Protein AF-A0A1I4V2Y2-F1 (afdb_monomer_lite)

Structure (mmCIF, N/CA/C/O backbone):
data_AF-A0A1I4V2Y2-F1
#
_entry.id   AF-A0A1I4V2Y2-F1
#
loop_
_atom_site.group_PDB
_atom_site.id
_atom_site.type_symbol
_atom_site.label_atom_id
_atom_site.label_alt_id
_atom_site.label_comp_id
_atom_site.label_asym_id
_atom_site.label_entity_id
_atom_site.label_seq_id
_atom_site.pdbx_PDB_ins_code
_atom_site.Cartn_x
_atom_site.Cartn_y
_atom_site.Cartn_z
_atom_site.occupancy
_atom_site.B_iso_or_equiv
_atom_site.auth_seq_id
_atom_site.auth_comp_id
_atom_site.auth_asym_id
_atom_site.auth_atom_id
_atom_site.pdbx_PDB_model_num
ATOM 1 N N . MET A 1 1 ? -58.987 -19.213 65.000 1.00 51.50 1 MET A N 1
ATOM 2 C CA . MET A 1 1 ? -58.045 -18.070 64.946 1.00 51.50 1 MET A CA 1
ATOM 3 C C . MET A 1 1 ? -57.064 -18.316 63.802 1.00 51.50 1 MET A C 1
ATOM 5 O O . MET A 1 1 ? -56.408 -19.347 63.818 1.00 51.50 1 MET A O 1
ATOM 9 N N . LYS A 1 2 ? -57.026 -17.466 62.764 1.00 48.84 2 LYS A N 1
ATOM 10 C CA . LYS A 1 2 ? -56.222 -17.680 61.541 1.00 48.84 2 LYS A CA 1
ATOM 11 C C . LYS A 1 2 ? -55.234 -16.520 61.385 1.00 48.84 2 LYS A C 1
ATOM 13 O O . LYS A 1 2 ? -55.652 -15.392 61.146 1.00 48.84 2 LYS A O 1
ATOM 18 N N . ALA A 1 3 ? -53.942 -16.784 61.576 1.00 61.34 3 ALA A N 1
ATOM 19 C CA . ALA A 1 3 ? -52.885 -15.782 61.459 1.00 61.34 3 ALA A CA 1
ATOM 20 C C . ALA A 1 3 ? -52.499 -15.584 59.984 1.00 61.34 3 ALA A C 1
ATOM 22 O O . ALA A 1 3 ? -52.027 -16.509 59.326 1.00 61.34 3 ALA A O 1
ATOM 23 N N . ASN A 1 4 ? -52.708 -14.375 59.464 1.00 65.69 4 ASN A N 1
ATOM 24 C CA . ASN A 1 4 ? -52.347 -13.979 58.106 1.00 65.69 4 ASN A CA 1
ATOM 25 C C . ASN A 1 4 ? -50.930 -13.376 58.110 1.00 65.69 4 ASN A C 1
ATOM 27 O O . ASN A 1 4 ? -50.755 -12.208 58.452 1.00 65.69 4 ASN A O 1
ATOM 31 N N . ARG A 1 5 ? -49.903 -14.165 57.769 1.00 66.88 5 ARG A N 1
ATOM 32 C CA . ARG A 1 5 ? -48.524 -13.665 57.634 1.00 66.88 5 ARG A CA 1
ATOM 33 C C . ARG A 1 5 ? -48.344 -13.040 56.248 1.00 66.88 5 ARG A C 1
ATOM 35 O O . ARG A 1 5 ? -48.103 -13.742 55.271 1.00 66.88 5 ARG A O 1
ATOM 42 N N . ARG A 1 6 ? -48.456 -11.713 56.157 1.00 63.78 6 ARG A N 1
ATOM 43 C CA . ARG A 1 6 ? -48.038 -10.948 54.970 1.00 63.78 6 ARG A CA 1
ATOM 44 C C . ARG A 1 6 ? -46.508 -10.960 54.907 1.00 63.78 6 ARG A C 1
ATOM 46 O O . ARG A 1 6 ? -45.852 -10.341 55.738 1.00 63.78 6 ARG A O 1
ATOM 53 N N . PHE A 1 7 ? -45.950 -11.688 53.942 1.00 65.12 7 PHE A N 1
ATOM 54 C CA . PHE A 1 7 ? -44.517 -11.689 53.651 1.00 65.12 7 PHE A CA 1
ATOM 55 C C . PHE A 1 7 ? -44.134 -10.301 53.113 1.00 65.12 7 PHE A C 1
ATOM 57 O O . PHE A 1 7 ? -44.485 -9.939 51.990 1.00 65.12 7 PHE A O 1
ATOM 64 N N . GLY A 1 8 ? -43.499 -9.480 53.950 1.00 62.41 8 GLY A N 1
ATOM 65 C CA . GLY A 1 8 ? -43.014 -8.159 53.563 1.00 62.41 8 GLY A CA 1
ATOM 66 C C . GLY A 1 8 ? -41.807 -8.293 52.640 1.00 62.41 8 GLY A C 1
ATOM 67 O O . GLY A 1 8 ? -40.687 -8.473 53.106 1.00 62.41 8 GLY A O 1
ATOM 68 N N . LEU A 1 9 ? -42.029 -8.226 51.327 1.00 67.50 9 LEU A N 1
ATOM 69 C CA . LEU A 1 9 ? -40.956 -8.089 50.342 1.00 67.50 9 LEU A CA 1
ATOM 70 C C . LEU A 1 9 ? -40.338 -6.690 50.482 1.00 67.50 9 LEU A C 1
ATOM 72 O O . LEU A 1 9 ? -40.865 -5.714 49.947 1.00 67.50 9 LEU A O 1
ATOM 76 N N . ASN A 1 10 ? -39.225 -6.581 51.210 1.00 69.31 10 ASN A N 1
ATOM 77 C CA . ASN A 1 10 ? -38.422 -5.360 51.238 1.00 69.31 10 ASN A CA 1
ATOM 78 C C . ASN A 1 10 ? -37.872 -5.095 49.827 1.00 69.31 10 ASN A C 1
ATOM 80 O O . ASN A 1 10 ? -37.052 -5.857 49.313 1.00 69.31 10 ASN A O 1
ATOM 84 N N . LYS A 1 11 ? -38.339 -4.021 49.179 1.00 71.31 11 LYS A N 1
ATOM 85 C CA . LYS A 1 11 ? -37.831 -3.585 47.872 1.00 71.31 11 LYS A CA 1
ATOM 86 C C . LYS A 1 11 ? -36.405 -3.057 48.036 1.00 71.31 11 LYS A C 1
ATOM 88 O O . LYS A 1 11 ? -36.195 -1.909 48.416 1.00 71.31 11 LYS A O 1
ATOM 93 N N . ASN A 1 12 ? -35.419 -3.894 47.722 1.00 78.94 12 ASN A N 1
ATOM 94 C CA . ASN A 1 12 ? -34.007 -3.512 47.697 1.00 78.94 12 ASN A CA 1
ATOM 95 C C . ASN A 1 12 ? -33.674 -2.721 46.419 1.00 78.94 12 ASN A C 1
ATOM 97 O O . ASN A 1 12 ? -32.920 -3.180 45.562 1.00 78.94 12 ASN A O 1
ATOM 101 N N . THR A 1 13 ? -34.219 -1.507 46.298 1.00 83.00 13 THR A N 1
ATOM 102 C CA . THR A 1 13 ? -34.015 -0.612 45.142 1.00 83.00 13 THR A CA 1
ATOM 103 C C . THR A 1 13 ? -32.533 -0.350 44.859 1.00 83.00 13 THR A C 1
ATOM 105 O O . THR A 1 13 ? -32.129 -0.275 43.704 1.00 83.00 13 THR A O 1
ATOM 108 N N . ARG A 1 14 ? -31.686 -0.280 45.896 1.00 84.94 14 ARG A N 1
ATOM 109 C CA . ARG A 1 14 ? -30.233 -0.088 45.733 1.00 84.94 14 ARG A CA 1
ATOM 110 C C . ARG A 1 14 ? -29.552 -1.268 45.033 1.00 84.94 14 ARG A C 1
ATOM 112 O O . ARG A 1 14 ? -28.726 -1.051 44.153 1.00 84.94 14 ARG A O 1
ATOM 119 N N . ALA A 1 15 ? -29.927 -2.499 45.383 1.00 83.25 15 ALA A N 1
ATOM 120 C CA . ALA A 1 15 ? -29.403 -3.697 44.728 1.00 83.25 15 ALA A CA 1
ATOM 121 C C . ALA A 1 15 ? -29.878 -3.784 43.269 1.00 83.25 15 ALA A C 1
ATOM 123 O O . ALA A 1 15 ? -29.101 -4.134 42.387 1.00 83.25 15 ALA A O 1
ATOM 124 N N . GLN A 1 16 ? -31.125 -3.386 42.997 1.00 87.88 16 GLN A N 1
ATOM 125 C CA . GLN A 1 16 ? -31.673 -3.353 41.641 1.00 87.88 16 GLN A CA 1
ATOM 126 C C . GLN A 1 16 ? -30.951 -2.338 40.738 1.00 87.88 16 GLN A C 1
ATOM 128 O O . GLN A 1 16 ? -30.638 -2.658 39.594 1.00 87.88 16 GLN A O 1
ATOM 133 N N . VAL A 1 17 ? -30.629 -1.145 41.254 1.00 90.62 17 VAL A N 1
ATOM 134 C CA . VAL A 1 17 ? -29.836 -0.144 40.517 1.00 90.62 17 VAL A CA 1
ATOM 135 C C . VAL A 1 17 ? -28.417 -0.654 40.251 1.00 90.62 17 VAL A C 1
ATOM 137 O O . VAL A 1 17 ? -27.937 -0.526 39.130 1.00 90.62 17 VAL A O 1
ATOM 140 N N . GLY A 1 18 ? -27.771 -1.290 41.237 1.00 92.56 18 GLY A N 1
ATOM 141 C CA . GLY A 1 18 ? -26.425 -1.858 41.075 1.00 92.56 18 GLY A CA 1
ATOM 142 C C . GLY A 1 18 ? -26.347 -2.999 40.052 1.00 92.56 18 GLY A C 1
ATOM 143 O O . GLY A 1 18 ? -25.373 -3.111 39.314 1.00 92.56 18 GLY A O 1
ATOM 144 N N . ILE A 1 19 ? -27.391 -3.826 39.953 1.00 93.81 19 ILE A N 1
ATOM 145 C CA . ILE A 1 19 ? -27.480 -4.850 38.902 1.00 93.81 19 ILE A CA 1
ATOM 146 C C . ILE A 1 19 ? -27.672 -4.183 37.532 1.00 93.81 19 ILE A C 1
ATOM 148 O O . ILE A 1 19 ? -27.030 -4.580 36.561 1.00 93.81 19 ILE A O 1
ATOM 152 N N . GLY A 1 20 ? -28.497 -3.134 37.453 1.00 94.88 20 GLY A N 1
ATOM 153 C CA . GLY A 1 20 ? -28.697 -2.367 36.221 1.00 94.88 20 GLY A CA 1
ATOM 154 C C . GLY A 1 20 ? -27.409 -1.727 35.694 1.00 94.88 20 GLY A C 1
ATOM 155 O O . GLY A 1 20 ? -27.129 -1.811 34.498 1.00 94.88 20 GLY A O 1
ATOM 156 N N . THR A 1 21 ? -26.585 -1.146 36.572 1.00 95.00 21 THR A N 1
ATOM 157 C CA . THR A 1 21 ? -25.302 -0.548 36.170 1.00 95.00 21 THR A CA 1
ATOM 158 C C . THR A 1 21 ? -24.290 -1.594 35.705 1.00 95.00 21 THR A C 1
ATOM 160 O O . THR A 1 21 ? -23.600 -1.353 34.717 1.00 95.00 21 THR A O 1
ATOM 163 N N . LEU A 1 22 ? -24.231 -2.770 36.341 1.00 96.44 22 LEU A N 1
ATOM 164 C CA . LEU A 1 22 ? -23.366 -3.875 35.903 1.00 96.44 22 LEU A CA 1
ATOM 165 C C . LEU A 1 22 ? -23.746 -4.405 34.515 1.00 96.44 22 LEU A C 1
ATOM 167 O O . LEU A 1 22 ? -22.864 -4.659 33.698 1.00 96.44 22 LEU A O 1
ATOM 171 N N . ILE A 1 23 ? -25.044 -4.531 34.223 1.00 96.06 23 ILE A N 1
ATOM 172 C CA . ILE A 1 23 ? -25.519 -4.970 32.902 1.00 96.06 23 ILE A CA 1
ATOM 173 C C . ILE A 1 23 ? -25.084 -3.976 31.819 1.00 96.06 23 ILE A C 1
ATOM 175 O O . ILE A 1 23 ? -24.540 -4.385 30.794 1.00 96.06 23 ILE A O 1
ATOM 179 N N . ILE A 1 24 ? -25.274 -2.674 32.057 1.00 96.50 24 ILE A N 1
ATOM 180 C CA . ILE A 1 24 ? -24.863 -1.628 31.109 1.00 96.50 24 ILE A CA 1
ATOM 181 C C . ILE A 1 24 ? -23.343 -1.613 30.946 1.00 96.50 24 ILE A C 1
ATOM 183 O O . ILE A 1 24 ? -22.854 -1.466 29.829 1.00 96.50 24 ILE A O 1
ATOM 187 N N . PHE A 1 25 ? -22.592 -1.805 32.030 1.00 97.88 25 PHE A N 1
ATOM 188 C CA . PHE A 1 25 ? -21.136 -1.850 31.978 1.00 97.88 25 PHE A CA 1
ATOM 189 C C . PHE A 1 25 ? -20.637 -2.982 31.074 1.00 97.88 25 PHE A C 1
ATOM 191 O O . PHE A 1 25 ? -19.836 -2.744 30.173 1.00 97.88 25 PHE A O 1
ATOM 198 N N . ILE A 1 26 ? -21.167 -4.196 31.250 1.00 96.94 26 ILE A N 1
ATOM 199 C CA . ILE A 1 26 ? -20.806 -5.344 30.408 1.00 96.94 26 ILE A CA 1
ATOM 200 C C . ILE A 1 26 ? -21.211 -5.085 28.953 1.00 96.94 26 ILE A C 1
ATOM 202 O O . ILE A 1 26 ? -20.407 -5.298 28.046 1.00 96.94 26 ILE A O 1
ATOM 206 N N . ALA A 1 27 ? -22.423 -4.577 28.718 1.00 97.62 27 ALA A N 1
ATOM 207 C CA . ALA A 1 27 ? -22.889 -4.250 27.374 1.00 97.62 27 ALA A CA 1
ATOM 208 C C . ALA A 1 27 ? -21.980 -3.216 26.683 1.00 97.62 27 ALA A C 1
ATOM 210 O O . ALA A 1 27 ? -21.595 -3.405 25.530 1.00 97.62 27 ALA A O 1
ATOM 211 N N . MET A 1 28 ? -21.583 -2.159 27.394 1.00 97.69 28 MET A N 1
ATOM 212 C CA . MET A 1 28 ? -20.699 -1.117 26.869 1.00 97.69 28 MET A CA 1
ATOM 213 C C . MET A 1 28 ? -19.317 -1.672 26.513 1.00 97.69 28 MET A C 1
ATOM 215 O O . MET A 1 28 ? -18.783 -1.344 25.455 1.00 97.69 28 MET A O 1
ATOM 219 N N . VAL A 1 29 ? -18.757 -2.545 27.354 1.00 97.31 29 VAL A N 1
ATOM 220 C CA . VAL A 1 29 ? -17.465 -3.195 27.091 1.00 97.31 29 VAL A CA 1
ATOM 221 C C . VAL A 1 29 ? -17.532 -4.080 25.842 1.00 97.31 29 VAL A C 1
ATOM 223 O O . VAL A 1 29 ? -16.621 -4.036 25.016 1.00 97.31 29 VAL A O 1
ATOM 226 N N . LEU A 1 30 ? -18.619 -4.834 25.651 1.00 97.38 30 LEU A N 1
ATOM 227 C CA . LEU A 1 30 ? -18.797 -5.670 24.457 1.00 97.38 30 LEU A CA 1
ATOM 228 C C . LEU A 1 30 ? -18.905 -4.832 23.176 1.00 97.38 30 LEU A C 1
ATOM 230 O O . LEU A 1 30 ? -18.260 -5.151 22.178 1.00 97.38 30 LEU A O 1
ATOM 234 N N . VAL A 1 31 ? -19.666 -3.735 23.206 1.00 97.00 31 VAL A N 1
ATOM 235 C CA . VAL A 1 31 ? -19.779 -2.816 22.060 1.00 97.00 31 VAL A CA 1
ATOM 236 C C . VAL A 1 31 ? -18.430 -2.168 21.744 1.00 97.00 31 VAL A C 1
ATOM 238 O O . VAL A 1 31 ? -18.035 -2.112 20.579 1.00 97.00 31 VAL A O 1
ATOM 241 N N . ALA A 1 32 ? -17.692 -1.729 22.767 1.00 97.75 32 ALA A N 1
ATOM 242 C CA . ALA A 1 32 ? -16.365 -1.143 22.597 1.00 97.75 32 ALA A CA 1
ATOM 243 C C . ALA A 1 32 ? -15.374 -2.130 21.956 1.00 97.75 32 ALA A C 1
ATOM 245 O O . ALA A 1 32 ? -14.611 -1.739 21.073 1.00 97.75 32 ALA A O 1
ATOM 246 N N . ALA A 1 33 ? -15.419 -3.410 22.342 1.00 97.19 33 ALA A N 1
ATOM 247 C CA . ALA A 1 33 ? -14.570 -4.447 21.759 1.00 97.19 33 ALA A CA 1
ATOM 248 C C . ALA A 1 33 ? -14.844 -4.650 20.259 1.00 97.19 33 ALA A C 1
ATOM 250 O O . ALA A 1 33 ? -13.907 -4.704 19.461 1.00 97.19 33 ALA A O 1
ATOM 251 N N . VAL A 1 34 ? -16.119 -4.703 19.856 1.00 97.25 34 VAL A N 1
ATOM 252 C CA . VAL A 1 34 ? -16.499 -4.834 18.438 1.00 97.25 34 VAL A CA 1
ATOM 253 C C . VAL A 1 34 ? -16.088 -3.592 17.643 1.00 97.25 34 VAL A C 1
ATOM 255 O O . VAL A 1 34 ? -15.513 -3.717 16.563 1.00 97.25 34 VAL A O 1
ATOM 258 N N . ALA A 1 35 ? -16.320 -2.393 18.185 1.00 97.31 35 ALA A N 1
ATOM 259 C CA . ALA A 1 35 ? -15.928 -1.143 17.536 1.00 97.31 35 ALA A CA 1
ATOM 260 C C . ALA A 1 35 ? -14.406 -1.060 17.320 1.00 97.31 35 ALA A C 1
ATOM 262 O O . ALA A 1 35 ? -13.954 -0.724 16.224 1.00 97.31 35 ALA A O 1
ATOM 263 N N . ALA A 1 36 ? -13.612 -1.430 18.330 1.00 97.62 36 ALA A N 1
ATOM 264 C CA . ALA A 1 36 ? -12.156 -1.482 18.224 1.00 97.62 36 ALA A CA 1
ATOM 265 C C . ALA A 1 36 ? -11.691 -2.496 17.167 1.00 97.62 36 ALA A C 1
ATOM 267 O O . ALA A 1 36 ? -10.818 -2.179 16.361 1.00 97.62 36 ALA A O 1
ATOM 268 N N . ALA A 1 37 ? -12.301 -3.685 17.120 1.00 96.31 37 ALA A N 1
ATOM 269 C CA . ALA A 1 37 ? -11.964 -4.707 16.131 1.00 96.31 37 ALA A CA 1
ATOM 270 C C . ALA A 1 37 ? -12.168 -4.207 14.689 1.00 96.31 37 ALA A C 1
ATOM 272 O O . ALA A 1 37 ? -11.277 -4.353 13.851 1.00 96.31 37 ALA A O 1
ATOM 273 N N . VAL A 1 38 ? -13.297 -3.548 14.409 1.00 96.62 38 VAL A N 1
ATOM 274 C CA . VAL A 1 38 ? -13.590 -2.982 13.079 1.00 96.62 38 VAL A CA 1
ATOM 275 C C . VAL A 1 38 ? -12.636 -1.834 12.729 1.00 96.62 38 VAL A C 1
ATOM 277 O O . VAL A 1 38 ? -12.159 -1.752 11.594 1.00 96.62 38 VAL A O 1
ATOM 280 N N . LEU A 1 39 ? -12.302 -0.967 13.690 1.00 97.31 39 LEU A N 1
ATOM 281 C CA . LEU A 1 39 ? -11.331 0.115 13.480 1.00 97.31 39 LEU A CA 1
ATOM 282 C C . LEU A 1 39 ? -9.930 -0.419 13.158 1.00 97.31 39 LEU A C 1
ATOM 284 O O . LEU A 1 39 ? -9.267 0.093 12.255 1.00 97.31 39 LEU A O 1
ATOM 288 N N . ILE A 1 40 ? -9.488 -1.472 13.848 1.00 97.00 40 ILE A N 1
ATOM 289 C CA . ILE A 1 40 ? -8.195 -2.116 13.585 1.00 97.00 40 ILE A CA 1
ATOM 290 C C . ILE A 1 40 ? -8.203 -2.780 12.209 1.00 97.00 40 ILE A C 1
ATOM 292 O O . ILE A 1 40 ? -7.265 -2.598 11.435 1.00 97.00 40 ILE A O 1
ATOM 296 N N . GLN A 1 41 ? -9.265 -3.514 11.872 1.00 95.75 41 GLN A N 1
ATOM 297 C CA . GLN A 1 41 ? -9.363 -4.207 10.590 1.00 95.75 41 GLN A CA 1
ATOM 298 C C . GLN A 1 41 ? -9.349 -3.229 9.412 1.00 95.75 41 GLN A C 1
ATOM 300 O O . GLN A 1 41 ? -8.586 -3.412 8.463 1.00 95.75 41 GLN A O 1
ATOM 305 N N . THR A 1 42 ? -10.146 -2.164 9.480 1.00 96.69 42 THR A N 1
ATOM 306 C CA . THR A 1 42 ? -10.174 -1.138 8.429 1.00 96.69 42 THR A CA 1
ATOM 307 C C . THR A 1 42 ? -8.823 -0.437 8.309 1.00 96.69 42 THR A C 1
ATOM 309 O O . THR A 1 42 ? -8.274 -0.381 7.208 1.00 96.69 42 THR A O 1
ATOM 312 N N . SER A 1 43 ? -8.216 -0.021 9.426 1.00 96.69 43 SER A N 1
ATOM 313 C CA . SER A 1 43 ? -6.874 0.580 9.435 1.00 96.69 43 SER A CA 1
ATOM 314 C C . SER A 1 43 ? -5.817 -0.346 8.827 1.00 96.69 43 SER A C 1
ATOM 316 O O . SER A 1 43 ? -5.006 0.098 8.017 1.00 96.69 43 SER A O 1
ATOM 318 N N . GLY A 1 44 ? -5.859 -1.643 9.147 1.00 96.44 44 GLY A N 1
ATOM 319 C CA . GLY A 1 44 ? -4.948 -2.644 8.593 1.00 96.44 44 GLY A CA 1
ATOM 320 C C . GLY A 1 44 ? -5.099 -2.806 7.079 1.00 96.44 44 GLY A C 1
ATOM 321 O O . GLY A 1 44 ? -4.108 -2.756 6.350 1.00 96.44 44 GLY A O 1
ATOM 322 N N . THR A 1 45 ? -6.335 -2.926 6.581 1.00 96.50 45 THR A N 1
ATOM 323 C CA . THR A 1 45 ? -6.588 -3.023 5.131 1.00 96.50 45 THR A CA 1
ATOM 324 C C . THR A 1 45 ? -6.142 -1.766 4.382 1.00 96.50 45 THR A C 1
ATOM 326 O O . THR A 1 45 ? -5.497 -1.872 3.336 1.00 96.50 45 THR A O 1
ATOM 329 N N . LEU A 1 46 ? -6.406 -0.576 4.937 1.00 95.62 46 LEU A N 1
ATOM 330 C CA . LEU A 1 46 ? -5.947 0.690 4.367 1.00 95.62 46 LEU A CA 1
ATOM 331 C C . LEU A 1 46 ? -4.423 0.777 4.365 1.00 95.62 46 LEU A C 1
ATOM 333 O O . LEU A 1 46 ? -3.851 1.197 3.364 1.00 95.62 46 LEU A O 1
ATOM 337 N N . GLN A 1 47 ? -3.754 0.349 5.435 1.00 95.88 47 GLN A N 1
ATOM 338 C CA . GLN A 1 47 ? -2.296 0.366 5.514 1.00 95.88 47 GLN A CA 1
ATOM 339 C C . GLN A 1 47 ? -1.667 -0.570 4.478 1.00 95.88 47 GLN A C 1
ATOM 341 O O . GLN A 1 47 ? -0.744 -0.165 3.770 1.00 95.88 47 GLN A O 1
ATOM 346 N N . GLN A 1 48 ? -2.194 -1.787 4.326 1.00 96.44 48 GLN A N 1
ATOM 347 C CA . GLN A 1 48 ? -1.727 -2.725 3.305 1.00 96.44 48 GLN A CA 1
ATOM 348 C C . GLN A 1 48 ? -1.950 -2.165 1.895 1.00 96.44 48 GLN A C 1
ATOM 350 O O . GLN A 1 48 ? -1.054 -2.224 1.046 1.00 96.44 48 GLN A O 1
ATOM 355 N N . LYS A 1 49 ? -3.120 -1.562 1.643 1.00 95.06 49 LYS A N 1
ATOM 356 C CA . LYS A 1 49 ? -3.416 -0.937 0.351 1.00 95.06 49 LYS A CA 1
ATOM 357 C C . LYS A 1 49 ? -2.523 0.273 0.086 1.00 95.06 49 LYS A C 1
ATOM 359 O O . LYS A 1 49 ? -2.020 0.403 -1.029 1.00 95.06 49 LYS A O 1
ATOM 364 N N . ALA A 1 50 ? -2.280 1.119 1.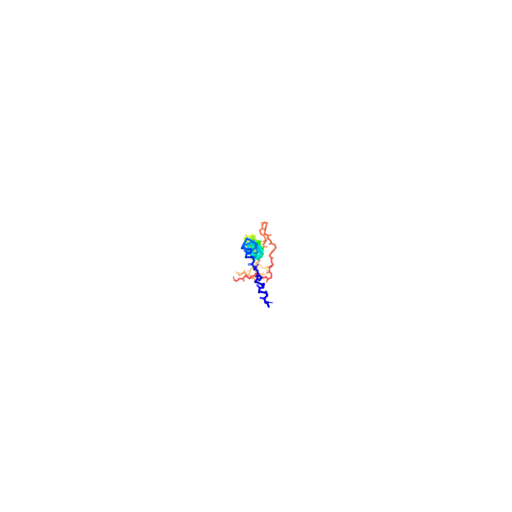083 1.00 96.62 50 ALA A N 1
ATOM 365 C CA . ALA A 1 50 ? -1.392 2.273 0.983 1.00 96.62 50 ALA A CA 1
ATOM 366 C C . ALA A 1 50 ? 0.050 1.843 0.692 1.00 96.62 50 ALA A C 1
ATOM 368 O O . ALA A 1 50 ? 0.686 2.404 -0.194 1.00 96.62 50 ALA A O 1
ATOM 369 N N . GLN A 1 51 ? 0.545 0.793 1.353 1.00 96.19 51 GLN A N 1
ATOM 370 C CA . GLN A 1 51 ? 1.869 0.231 1.079 1.00 96.19 51 GLN A CA 1
ATOM 371 C C . GLN A 1 51 ? 1.974 -0.334 -0.339 1.00 96.19 51 GLN A C 1
ATOM 373 O O . GLN A 1 51 ? 2.942 -0.046 -1.039 1.00 96.19 51 GLN A O 1
ATOM 378 N N . SER A 1 52 ? 0.990 -1.123 -0.783 1.00 95.31 52 SER A N 1
ATOM 379 C CA . SER A 1 52 ? 0.974 -1.659 -2.149 1.00 95.31 52 SER A CA 1
ATOM 380 C C . SER A 1 52 ? 0.925 -0.541 -3.187 1.00 95.31 52 SER A C 1
ATOM 382 O O . SER A 1 52 ? 1.670 -0.582 -4.158 1.00 95.31 52 SER A O 1
ATOM 384 N N . THR A 1 53 ? 0.080 0.467 -2.970 1.00 95.62 53 THR A N 1
ATOM 385 C CA . THR A 1 53 ? -0.077 1.601 -3.890 1.00 95.62 53 THR A CA 1
ATOM 386 C C . THR A 1 53 ? 1.186 2.457 -3.915 1.00 95.62 53 THR A C 1
ATOM 388 O O . THR A 1 53 ? 1.631 2.843 -4.984 1.00 95.62 53 THR A O 1
ATOM 391 N N . GLY A 1 54 ? 1.828 2.688 -2.766 1.00 94.56 54 GLY A N 1
ATOM 392 C CA . GLY A 1 54 ? 3.105 3.399 -2.695 1.00 94.56 54 GLY A CA 1
ATOM 393 C C . GLY A 1 54 ? 4.231 2.655 -3.413 1.00 94.56 54 GLY A C 1
ATOM 394 O O . GLY A 1 54 ? 5.007 3.272 -4.142 1.00 94.56 54 GLY A O 1
ATOM 395 N N . LYS A 1 55 ? 4.294 1.323 -3.277 1.00 90.81 55 LYS A N 1
ATOM 396 C CA . LYS A 1 55 ? 5.239 0.488 -4.035 1.00 90.81 55 LYS A CA 1
ATOM 397 C C . LYS A 1 55 ? 4.972 0.558 -5.537 1.00 90.81 55 LYS A C 1
ATOM 399 O O . LYS A 1 55 ? 5.913 0.772 -6.288 1.00 90.81 55 LYS A O 1
ATOM 404 N N . GLN A 1 56 ? 3.714 0.423 -5.956 1.00 89.94 56 GLN A N 1
ATOM 405 C CA . GLN A 1 56 ? 3.316 0.505 -7.365 1.00 89.94 56 GLN A CA 1
ATOM 406 C C . GLN A 1 56 ? 3.602 1.884 -7.960 1.00 89.94 56 GLN A C 1
ATOM 408 O O . GLN A 1 56 ? 4.231 1.954 -9.003 1.00 89.94 56 GLN A O 1
ATOM 413 N N . ALA A 1 57 ? 3.251 2.970 -7.269 1.00 91.56 57 ALA A N 1
ATOM 414 C CA . ALA A 1 57 ? 3.533 4.331 -7.718 1.00 91.56 57 ALA A CA 1
ATOM 415 C C . ALA A 1 57 ? 5.042 4.595 -7.821 1.00 91.56 57 ALA A C 1
ATOM 417 O O . ALA A 1 57 ? 5.505 5.193 -8.786 1.00 91.56 57 ALA A O 1
ATOM 418 N N . THR A 1 58 ? 5.830 4.107 -6.855 1.00 88.88 58 THR A N 1
ATOM 419 C CA . THR A 1 58 ? 7.297 4.215 -6.905 1.00 88.88 58 THR A CA 1
ATOM 420 C C . THR A 1 58 ? 7.871 3.408 -8.069 1.00 88.88 58 THR A C 1
ATOM 422 O O . THR A 1 58 ? 8.791 3.863 -8.747 1.00 88.88 58 THR A O 1
ATOM 425 N N . GLN A 1 59 ? 7.336 2.211 -8.320 1.00 86.50 59 GLN A N 1
ATOM 426 C CA . GLN A 1 59 ? 7.718 1.398 -9.471 1.00 86.50 59 GLN A CA 1
ATOM 427 C C . GLN A 1 59 ? 7.369 2.114 -10.771 1.00 86.50 59 GLN A C 1
ATOM 429 O O . GLN A 1 59 ? 8.265 2.295 -11.574 1.00 86.50 59 GLN A O 1
ATOM 434 N N . GLU A 1 60 ? 6.150 2.622 -10.923 1.00 84.38 60 GLU A N 1
ATOM 435 C CA . GLU A 1 60 ? 5.672 3.327 -12.117 1.00 84.38 60 GLU A CA 1
ATOM 436 C C . GLU A 1 60 ? 6.529 4.551 -12.470 1.00 84.38 60 GLU A C 1
ATOM 438 O O . GLU A 1 60 ? 6.915 4.720 -13.624 1.00 84.38 60 GLU A O 1
ATOM 443 N N . VAL A 1 61 ? 6.914 5.373 -11.484 1.00 85.88 61 VAL A N 1
ATOM 444 C CA . VAL A 1 61 ? 7.780 6.540 -11.745 1.00 85.88 61 VAL A CA 1
ATOM 445 C C . VAL A 1 61 ? 9.255 6.178 -11.934 1.00 85.88 61 VAL A C 1
ATOM 447 O O . VAL A 1 61 ? 9.993 6.939 -12.557 1.00 85.88 61 VAL A O 1
ATOM 450 N N . SER A 1 62 ? 9.718 5.047 -11.393 1.00 84.94 62 SER A N 1
ATOM 451 C CA . SER A 1 62 ? 11.119 4.616 -11.524 1.00 84.94 62 SER A CA 1
ATOM 452 C C . SER A 1 62 ? 11.357 3.736 -12.749 1.00 84.94 62 SER A C 1
ATOM 454 O O . SER A 1 62 ? 12.458 3.754 -13.297 1.00 84.94 62 SER A O 1
ATOM 456 N N . SER A 1 63 ? 10.351 2.999 -13.222 1.00 80.69 63 SER A N 1
ATOM 457 C CA . SER A 1 63 ? 10.417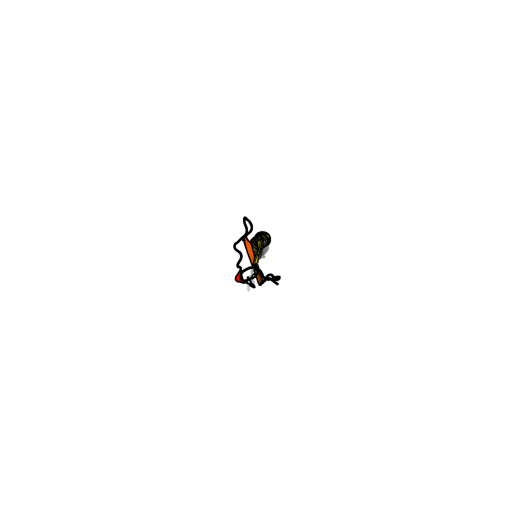 2.094 -14.370 1.00 80.69 63 SER A CA 1
ATOM 458 C C . SER A 1 63 ? 10.334 2.860 -15.688 1.00 80.69 63 SER A C 1
ATOM 460 O O . SER A 1 63 ? 9.371 2.745 -16.438 1.00 80.69 63 SER A O 1
ATOM 462 N N . ASN A 1 64 ? 11.362 3.654 -15.978 1.00 80.38 64 ASN A N 1
ATOM 463 C CA . ASN A 1 64 ? 11.513 4.307 -17.272 1.00 80.38 64 ASN A CA 1
ATOM 464 C C . ASN A 1 64 ? 12.515 3.539 -18.140 1.00 80.38 64 ASN A C 1
ATOM 466 O O . ASN A 1 64 ? 13.661 3.305 -17.738 1.00 80.38 64 ASN A O 1
ATOM 470 N N . LEU A 1 65 ? 12.084 3.179 -19.351 1.00 85.25 65 LEU A N 1
ATOM 471 C CA . LEU A 1 65 ? 12.963 2.696 -20.412 1.00 85.25 65 LEU A CA 1
ATOM 472 C C . LEU A 1 65 ? 13.533 3.896 -21.166 1.00 85.25 65 LEU A C 1
ATOM 474 O O . LEU A 1 65 ? 12.794 4.755 -21.637 1.00 85.25 65 LEU A O 1
ATOM 478 N N . MET A 1 66 ? 14.855 3.946 -21.299 1.00 85.44 66 MET A N 1
ATOM 479 C CA . MET A 1 66 ? 15.539 4.977 -22.070 1.00 85.44 66 MET A CA 1
ATOM 480 C C . MET A 1 66 ? 16.125 4.385 -23.346 1.00 85.44 66 MET A C 1
ATOM 482 O O . MET A 1 66 ? 16.836 3.375 -23.321 1.00 85.44 66 MET A O 1
ATOM 486 N N . VAL A 1 67 ? 15.873 5.053 -24.469 1.00 87.44 67 VAL A N 1
ATOM 487 C CA . VAL A 1 67 ? 16.521 4.748 -25.746 1.00 87.44 67 VAL A CA 1
ATOM 488 C C . VAL A 1 67 ? 17.904 5.400 -25.740 1.00 87.44 67 VAL A C 1
ATOM 490 O O . VAL A 1 67 ? 18.015 6.621 -25.694 1.00 87.44 67 VAL A O 1
ATOM 493 N N . LYS A 1 68 ? 18.971 4.596 -25.760 1.00 88.12 68 LYS A N 1
ATOM 494 C CA . LYS A 1 68 ? 20.360 5.087 -25.741 1.00 88.12 68 LYS A CA 1
ATOM 495 C C . LYS A 1 68 ? 20.890 5.398 -27.133 1.00 88.12 68 LYS A C 1
ATOM 497 O O . LYS A 1 68 ? 21.677 6.324 -27.303 1.00 88.12 68 LYS A O 1
ATOM 502 N N . THR A 1 69 ? 20.533 4.586 -28.123 1.00 88.81 69 THR A N 1
ATOM 503 C CA . THR A 1 69 ? 21.046 4.742 -29.488 1.00 88.81 69 THR A CA 1
ATOM 504 C C . THR A 1 69 ? 20.053 4.178 -30.487 1.00 88.81 69 THR A C 1
ATOM 506 O O . THR A 1 69 ? 19.445 3.136 -30.242 1.00 88.81 69 THR A O 1
ATOM 509 N N . ILE A 1 70 ? 19.923 4.862 -31.619 1.00 90.50 70 ILE A N 1
ATOM 510 C CA . ILE A 1 70 ? 19.135 4.427 -32.766 1.00 90.50 70 ILE A CA 1
ATOM 511 C C . ILE A 1 70 ? 20.108 4.323 -33.940 1.00 90.50 70 ILE A C 1
ATOM 513 O O . ILE A 1 70 ? 20.735 5.309 -34.319 1.00 90.50 70 ILE A O 1
ATOM 517 N N . GLU A 1 71 ? 20.275 3.121 -34.479 1.00 90.75 71 GLU A N 1
ATOM 518 C CA . GLU A 1 71 ? 21.162 2.829 -35.606 1.00 90.75 71 GLU A CA 1
ATOM 519 C C . GLU A 1 71 ? 20.320 2.344 -36.791 1.00 90.75 71 GLU A C 1
ATOM 521 O O . GLU A 1 71 ? 19.527 1.414 -36.658 1.00 90.75 71 GLU A O 1
ATOM 526 N N . GLY A 1 72 ? 20.489 2.958 -37.962 1.00 88.50 72 GLY A N 1
ATOM 527 C CA . GLY A 1 72 ? 19.876 2.502 -39.211 1.00 88.50 72 GLY A CA 1
ATOM 528 C C . GLY A 1 72 ? 20.883 1.719 -40.047 1.00 88.50 72 GLY A C 1
ATOM 529 O O . GLY A 1 72 ? 21.972 2.217 -40.327 1.00 88.50 72 GLY A O 1
ATOM 530 N N . VAL A 1 73 ? 20.529 0.503 -40.459 1.00 85.31 73 VAL A N 1
ATOM 531 C CA . VAL A 1 73 ? 21.336 -0.323 -41.364 1.00 85.31 73 VAL A CA 1
ATOM 532 C C . VAL A 1 73 ? 20.685 -0.309 -42.744 1.00 85.31 73 VAL A C 1
ATOM 534 O O . VAL A 1 73 ? 19.515 -0.664 -42.893 1.00 85.31 73 VAL A O 1
ATOM 537 N N . ARG A 1 74 ? 21.456 0.099 -43.756 1.00 87.44 74 ARG A N 1
ATOM 538 C CA . ARG A 1 74 ? 21.064 0.008 -45.169 1.00 87.44 74 ARG A CA 1
ATOM 539 C C . ARG A 1 74 ? 21.611 -1.286 -45.758 1.00 87.44 74 ARG A C 1
ATOM 541 O O . ARG A 1 74 ? 22.776 -1.615 -45.517 1.00 87.44 74 ARG A O 1
ATOM 548 N N . ALA A 1 75 ? 20.795 -2.025 -46.500 1.00 81.75 75 ALA A N 1
ATOM 549 C CA . ALA A 1 75 ? 21.249 -3.219 -47.192 1.00 81.75 75 ALA A CA 1
ATOM 550 C C . ALA A 1 75 ? 22.155 -2.844 -48.366 1.00 81.75 75 ALA A C 1
ATOM 552 O O . ALA A 1 75 ? 22.091 -1.755 -48.943 1.00 81.75 75 ALA A O 1
ATOM 553 N N . LYS A 1 76 ? 23.038 -3.772 -48.719 1.00 80.75 76 LYS A N 1
ATOM 554 C CA . LYS A 1 76 ? 23.961 -3.615 -49.837 1.00 80.75 76 LYS A CA 1
ATOM 555 C C . LYS A 1 76 ? 23.259 -4.051 -51.124 1.00 80.75 76 LYS A C 1
ATOM 557 O O . LYS A 1 76 ? 22.978 -5.233 -51.282 1.00 80.75 76 LYS A O 1
ATOM 562 N N . ASN A 1 77 ? 22.997 -3.108 -52.031 1.00 75.19 77 ASN A N 1
ATOM 563 C CA . ASN A 1 77 ? 22.324 -3.382 -53.308 1.00 75.19 77 ASN A CA 1
ATOM 564 C C . ASN A 1 77 ? 23.310 -3.874 -54.393 1.00 75.19 77 ASN A C 1
ATOM 566 O O . ASN A 1 77 ? 22.943 -4.592 -55.315 1.00 75.19 77 ASN A O 1
ATOM 570 N N . SER A 1 78 ? 24.596 -3.511 -54.300 1.00 77.00 78 SER A N 1
ATOM 571 C CA . SER A 1 78 ? 25.675 -4.011 -55.174 1.00 77.00 78 SER A CA 1
ATOM 572 C C . SER A 1 78 ? 27.040 -3.920 -54.482 1.00 77.00 78 SER A C 1
ATOM 574 O O . SER A 1 78 ? 27.162 -3.304 -53.425 1.00 77.00 78 SER A O 1
ATOM 576 N N . ALA A 1 79 ? 28.096 -4.505 -55.065 1.00 72.50 79 ALA A N 1
ATOM 577 C CA . ALA A 1 79 ? 29.450 -4.536 -54.484 1.00 72.50 79 ALA A CA 1
ATOM 578 C C . ALA A 1 79 ? 29.978 -3.154 -54.035 1.00 72.50 79 ALA A C 1
ATOM 580 O O . ALA A 1 79 ? 30.717 -3.081 -53.048 1.00 72.50 79 ALA A O 1
ATOM 581 N N . THR A 1 80 ? 29.538 -2.082 -54.698 1.00 77.69 80 THR A N 1
ATOM 582 C CA . THR A 1 80 ? 29.956 -0.691 -54.472 1.00 77.69 80 THR A CA 1
ATOM 583 C C . THR A 1 80 ? 28.856 0.233 -53.938 1.00 77.69 80 THR A C 1
ATOM 585 O O . THR A 1 80 ? 29.188 1.291 -53.414 1.00 77.69 80 THR A O 1
ATOM 588 N N . ASN A 1 81 ? 27.575 -0.153 -54.010 1.00 76.69 81 ASN A N 1
ATOM 589 C CA . ASN A 1 81 ? 26.448 0.739 -53.713 1.00 76.69 81 ASN A CA 1
ATOM 590 C C . ASN A 1 81 ? 25.581 0.208 -52.560 1.00 76.69 81 ASN A C 1
ATOM 592 O O . ASN A 1 81 ? 25.212 -0.971 -52.522 1.00 76.69 81 ASN A O 1
ATOM 596 N N . MET A 1 82 ? 25.246 1.100 -51.626 1.00 79.06 82 MET A N 1
ATOM 597 C CA . MET A 1 82 ? 24.243 0.862 -50.582 1.00 79.06 82 MET A CA 1
ATOM 598 C C . MET A 1 82 ? 22.8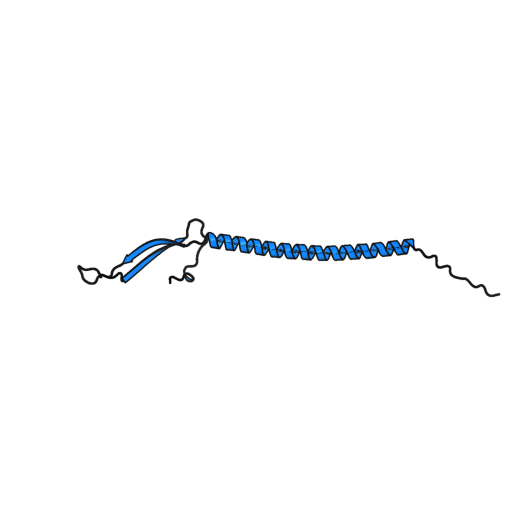42 1.168 -51.120 1.00 79.06 82 MET A C 1
ATOM 600 O O . MET A 1 82 ? 22.711 1.937 -52.067 1.00 79.06 82 MET A O 1
ATOM 604 N N . SER A 1 83 ? 21.815 0.572 -50.517 1.00 80.62 83 SER A N 1
ATOM 605 C CA . SER A 1 83 ? 20.417 0.939 -50.758 1.00 80.62 83 SER A CA 1
ATOM 606 C C . SER A 1 83 ? 20.166 2.408 -50.392 1.00 80.62 83 SER A C 1
ATOM 608 O O . SER A 1 83 ? 20.796 2.931 -49.464 1.00 80.62 83 SER A O 1
ATOM 610 N N . ASP A 1 84 ? 19.239 3.051 -51.104 1.00 81.69 84 ASP A N 1
ATOM 611 C CA . ASP A 1 84 ? 18.753 4.405 -50.802 1.00 81.69 84 ASP A CA 1
ATOM 612 C C . ASP A 1 84 ? 17.785 4.415 -49.604 1.00 81.69 84 ASP A C 1
ATOM 614 O O . ASP A 1 84 ? 17.554 5.457 -48.990 1.00 81.69 84 ASP A O 1
ATOM 618 N N . THR A 1 85 ? 17.251 3.248 -49.226 1.00 84.25 85 THR A N 1
ATOM 619 C CA . THR A 1 85 ? 16.347 3.062 -48.083 1.00 84.25 85 THR A CA 1
ATOM 620 C C . THR A 1 85 ? 17.061 2.453 -46.874 1.00 84.25 85 THR A C 1
ATOM 622 O O . THR A 1 85 ? 18.117 1.827 -46.984 1.00 84.25 85 THR A O 1
ATOM 625 N N . ILE A 1 86 ? 16.490 2.656 -45.681 1.00 84.19 86 ILE A N 1
ATOM 626 C CA . ILE A 1 86 ? 16.902 1.952 -44.459 1.00 84.19 86 ILE A CA 1
ATOM 627 C C . ILE A 1 86 ? 16.080 0.672 -44.364 1.00 84.19 86 ILE A C 1
ATOM 629 O O . ILE A 1 86 ? 14.861 0.740 -44.245 1.00 84.19 86 ILE A O 1
ATOM 633 N N . ASP A 1 87 ? 16.752 -0.476 -44.379 1.00 86.50 87 ASP A N 1
ATOM 634 C CA . AS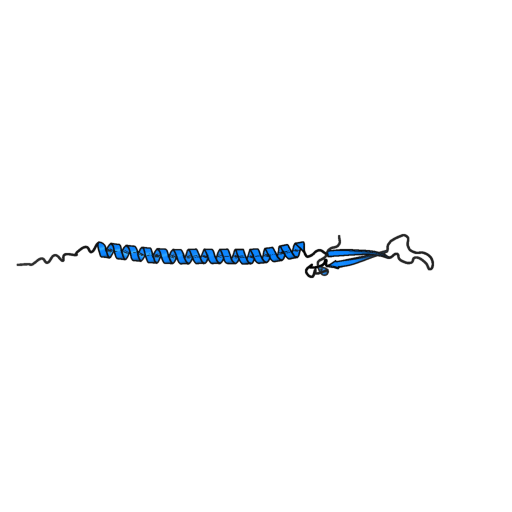P A 1 87 ? 16.083 -1.782 -44.379 1.00 86.50 87 ASP A CA 1
ATOM 635 C C . ASP A 1 87 ? 15.947 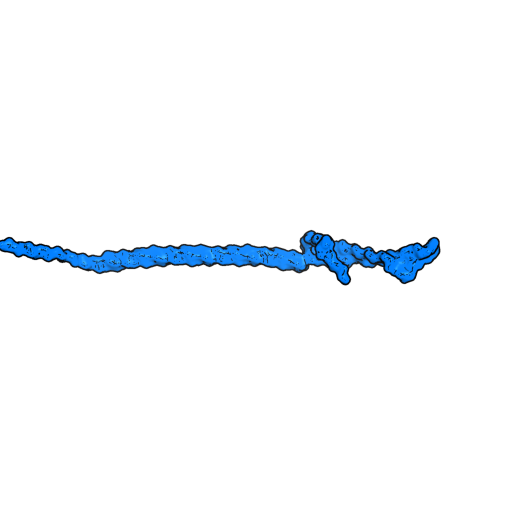-2.365 -42.967 1.00 86.50 87 ASP A C 1
ATOM 637 O O . ASP A 1 87 ? 15.070 -3.186 -42.710 1.00 86.50 87 ASP A O 1
ATOM 641 N N . LEU A 1 88 ? 16.795 -1.935 -42.024 1.00 86.06 88 LEU A N 1
ATOM 642 C CA . LEU A 1 88 ? 16.723 -2.365 -40.630 1.00 86.06 88 LEU A CA 1
ATOM 643 C C . LEU A 1 88 ? 16.993 -1.202 -39.674 1.00 86.06 88 LEU A C 1
ATOM 645 O O . LEU A 1 88 ? 17.998 -0.500 -39.794 1.00 86.06 88 LEU A O 1
ATOM 649 N N . LEU A 1 89 ? 16.135 -1.059 -38.667 1.00 87.75 89 LEU A N 1
ATOM 650 C CA . LEU A 1 89 ? 16.315 -0.125 -37.561 1.00 87.75 89 LEU A CA 1
ATOM 651 C C . LEU A 1 89 ? 16.697 -0.900 -36.296 1.00 87.75 89 LEU A C 1
ATOM 653 O O . LEU A 1 89 ? 15.988 -1.810 -35.871 1.00 87.75 89 LEU A O 1
ATOM 657 N N . LYS A 1 90 ? 17.827 -0.550 -35.686 1.00 89.38 90 LYS A N 1
ATOM 658 C CA . LYS A 1 90 ? 18.303 -1.117 -34.423 1.00 89.38 90 LYS A CA 1
ATOM 659 C C . LYS A 1 90 ? 18.157 -0.077 -33.323 1.00 89.38 90 LYS A C 1
ATOM 661 O O . LYS A 1 90 ? 18.810 0.963 -33.355 1.00 89.38 90 LYS A O 1
ATOM 666 N N . LEU A 1 91 ? 17.331 -0.376 -32.326 1.00 89.00 91 LEU A N 1
ATOM 667 C CA . LEU A 1 91 ? 17.177 0.455 -31.138 1.00 89.00 91 LEU A CA 1
ATOM 668 C C . LEU A 1 91 ? 17.893 -0.212 -29.966 1.00 89.00 91 LEU A C 1
ATOM 670 O O . LEU A 1 91 ? 17.592 -1.347 -29.601 1.00 89.00 91 LEU A O 1
ATOM 674 N N . LYS A 1 92 ? 18.835 0.503 -29.354 1.00 89.31 92 LYS A N 1
ATOM 675 C CA . LYS A 1 92 ? 19.449 0.110 -28.084 1.00 89.31 92 LYS A CA 1
ATOM 676 C C . LYS A 1 92 ? 18.665 0.766 -26.960 1.00 89.31 92 LYS A C 1
ATOM 678 O O . LYS A 1 92 ? 18.840 1.955 -26.690 1.00 89.31 92 LYS A O 1
ATOM 683 N N . VAL A 1 93 ? 17.805 -0.012 -26.315 1.00 88.56 93 VAL A N 1
ATOM 684 C CA . VAL A 1 93 ? 17.045 0.406 -25.133 1.00 88.56 93 VAL A CA 1
ATOM 685 C C . VAL A 1 93 ? 17.695 -0.134 -23.867 1.00 88.56 93 VAL A C 1
ATOM 687 O O . VAL A 1 93 ? 18.322 -1.193 -23.872 1.00 88.56 93 VAL A O 1
ATOM 690 N N . GLY A 1 94 ? 17.581 0.614 -22.780 1.00 87.88 94 GLY A N 1
ATOM 691 C CA . GLY A 1 94 ? 18.080 0.199 -21.481 1.00 87.88 94 GLY A CA 1
ATOM 692 C C . GLY A 1 94 ? 17.270 0.805 -20.349 1.00 87.88 94 GLY A C 1
ATOM 693 O O . GLY A 1 94 ? 16.567 1.799 -20.511 1.00 87.88 94 GLY A O 1
ATOM 694 N N . LEU A 1 95 ? 17.404 0.188 -19.188 1.00 88.31 95 LEU A N 1
ATOM 695 C CA . LEU A 1 95 ? 16.834 0.653 -17.936 1.00 88.31 95 LEU A CA 1
ATOM 696 C C . LEU A 1 95 ? 17.546 1.927 -17.452 1.00 88.31 95 LEU A C 1
ATOM 698 O O . LEU A 1 95 ? 18.771 2.043 -17.580 1.00 88.31 95 LEU A O 1
ATOM 702 N N . ASN A 1 96 ? 16.791 2.884 -16.905 1.00 83.25 96 ASN A N 1
ATOM 703 C CA . ASN A 1 96 ? 17.374 4.038 -16.220 1.00 83.25 96 ASN A CA 1
ATOM 704 C C . ASN A 1 96 ? 17.986 3.628 -14.867 1.00 83.25 96 ASN A C 1
ATOM 706 O O . ASN A 1 96 ? 17.642 2.585 -14.302 1.00 83.25 96 ASN A O 1
ATOM 710 N N . VAL A 1 97 ? 18.903 4.434 -14.332 1.00 80.25 97 VAL A N 1
ATOM 711 C CA . VAL A 1 97 ? 19.527 4.171 -13.028 1.00 80.25 97 VAL A CA 1
ATOM 712 C C . VAL A 1 97 ? 18.464 4.132 -11.927 1.00 80.25 97 VAL A C 1
ATOM 714 O O . VAL A 1 97 ? 17.595 4.996 -11.861 1.00 80.25 97 VAL A O 1
ATOM 717 N N . GLY A 1 98 ? 18.504 3.099 -11.084 1.00 78.75 98 GLY A N 1
ATOM 718 C CA . GLY A 1 98 ? 17.511 2.902 -10.022 1.00 78.75 98 GLY A CA 1
ATOM 719 C C . GLY A 1 98 ? 16.132 2.426 -10.494 1.00 78.75 98 GLY A C 1
ATOM 720 O O . GLY A 1 98 ? 15.226 2.330 -9.669 1.00 78.75 98 GLY A O 1
ATOM 721 N N . SER A 1 99 ? 15.956 2.111 -11.782 1.00 83.81 99 SER A N 1
ATOM 722 C CA . SER A 1 99 ? 14.709 1.512 -12.264 1.00 83.81 99 SER A CA 1
ATOM 723 C C . SER A 1 99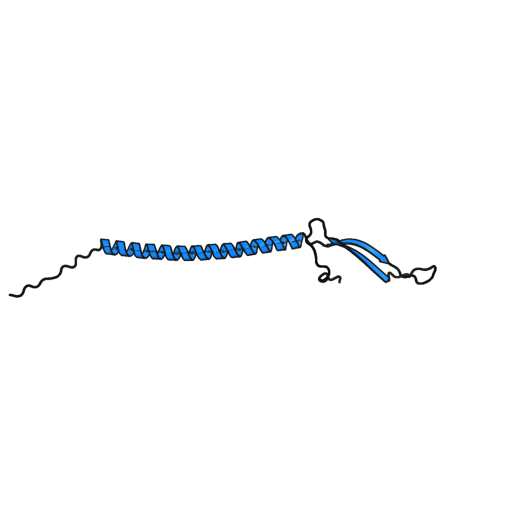 ? 14.596 0.044 -11.860 1.00 83.81 99 SER A C 1
ATOM 725 O O . SER A 1 99 ? 15.585 -0.688 -11.761 1.00 83.81 99 SER A O 1
ATOM 727 N N . SER A 1 100 ? 13.360 -0.388 -11.620 1.00 84.94 100 SER A N 1
ATOM 728 C CA . SER A 1 100 ? 13.060 -1.808 -11.446 1.00 84.94 100 SER A CA 1
ATOM 729 C C . SER A 1 100 ? 13.186 -2.546 -12.787 1.00 84.94 100 SER A C 1
ATOM 731 O O . SER A 1 100 ? 12.993 -1.924 -13.834 1.00 84.94 100 SER A O 1
ATOM 733 N N . PRO A 1 101 ? 13.489 -3.859 -12.789 1.00 84.38 101 PRO A N 1
ATOM 734 C CA . PRO A 1 101 ? 13.506 -4.655 -14.012 1.00 84.38 101 PRO A CA 1
ATOM 735 C C . PRO A 1 101 ? 12.186 -4.528 -14.782 1.00 84.38 101 PRO A C 1
ATOM 737 O O . PRO A 1 101 ? 11.115 -4.652 -14.191 1.00 84.38 101 PRO A O 1
ATOM 740 N N . VAL A 1 102 ? 12.273 -4.294 -16.092 1.00 85.44 102 VAL A N 1
ATOM 741 C CA . VAL A 1 102 ? 11.115 -4.202 -16.993 1.00 85.44 102 VAL A CA 1
ATOM 742 C C . VAL A 1 102 ? 11.127 -5.404 -17.929 1.00 85.44 102 VAL A C 1
ATOM 744 O O . VAL A 1 102 ? 12.161 -5.716 -18.522 1.00 85.44 102 VAL A O 1
ATOM 747 N N . ASP A 1 103 ? 9.982 -6.073 -18.059 1.00 87.81 103 ASP A N 1
ATOM 748 C CA . ASP A 1 103 ? 9.802 -7.159 -19.020 1.00 87.81 103 ASP A CA 1
ATOM 749 C C . ASP A 1 103 ? 9.590 -6.588 -20.426 1.00 87.81 103 ASP A C 1
ATOM 751 O O . ASP A 1 103 ? 8.623 -5.875 -20.694 1.00 87.81 103 ASP A O 1
ATOM 755 N N . VAL A 1 104 ? 10.508 -6.913 -21.334 1.00 85.88 104 VAL A N 1
ATOM 756 C CA . VAL A 1 104 ? 10.479 -6.449 -22.725 1.00 85.88 104 VAL A CA 1
ATOM 757 C C . VAL A 1 104 ? 9.450 -7.183 -23.584 1.00 85.88 104 VAL A C 1
ATOM 759 O O . VAL A 1 104 ? 9.094 -6.675 -24.642 1.00 85.88 104 VAL A O 1
ATOM 762 N N . ASN A 1 105 ? 8.918 -8.328 -23.141 1.00 88.69 105 ASN A N 1
ATOM 763 C CA . ASN A 1 105 ? 7.875 -9.048 -23.885 1.00 88.69 105 ASN A CA 1
ATOM 764 C C . ASN A 1 105 ? 6.525 -8.322 -23.867 1.00 88.69 105 ASN A C 1
ATOM 766 O O . ASN A 1 105 ? 5.692 -8.548 -24.739 1.00 88.69 105 ASN A O 1
ATOM 770 N N . GLN A 1 106 ? 6.300 -7.462 -22.871 1.00 86.81 106 GLN A N 1
ATOM 771 C CA . GLN A 1 106 ? 5.080 -6.661 -22.744 1.00 86.81 106 GLN A CA 1
ATOM 772 C C . GLN A 1 106 ? 5.217 -5.263 -23.364 1.00 86.81 106 GLN A C 1
ATOM 774 O O . GLN A 1 106 ? 4.262 -4.488 -23.354 1.00 86.81 106 GLN A O 1
ATOM 779 N N . VAL A 1 107 ? 6.391 -4.924 -23.904 1.00 85.50 107 VAL A N 1
ATOM 780 C CA . VAL A 1 107 ? 6.641 -3.625 -24.533 1.00 85.50 107 VAL A CA 1
ATOM 781 C C . VAL A 1 107 ? 6.095 -3.640 -25.957 1.00 85.50 107 VAL A C 1
ATOM 783 O O . VAL A 1 107 ? 6.495 -4.461 -26.779 1.00 85.50 107 VAL A O 1
ATOM 786 N N . VAL A 1 108 ? 5.206 -2.696 -26.262 1.00 86.12 108 VAL A N 1
ATOM 787 C CA . VAL A 1 108 ? 4.668 -2.487 -27.610 1.00 86.12 108 VAL A CA 1
ATOM 788 C C . VAL A 1 108 ? 5.328 -1.256 -28.221 1.00 86.12 108 VAL A C 1
ATOM 790 O O . VAL A 1 108 ? 5.314 -0.179 -27.628 1.00 86.12 108 VAL A O 1
ATOM 793 N N . VAL A 1 109 ? 5.900 -1.426 -29.413 1.00 82.62 109 VAL A N 1
ATOM 794 C CA . VAL A 1 109 ? 6.382 -0.329 -30.259 1.00 82.62 109 VAL A CA 1
ATOM 795 C C . VAL A 1 109 ? 5.355 -0.156 -31.374 1.00 82.62 109 VAL A C 1
ATOM 797 O O . VAL A 1 109 ? 5.233 -1.036 -32.225 1.00 82.62 109 VAL A O 1
ATOM 800 N N . SER A 1 110 ? 4.575 0.924 -31.310 1.00 75.75 110 SER A N 1
ATOM 801 C CA . SER A 1 110 ? 3.547 1.287 -32.297 1.00 75.75 110 SER A CA 1
ATOM 802 C C . SER A 1 110 ? 4.044 2.335 -33.278 1.00 75.75 110 SER A C 1
ATOM 804 O O . SER A 1 110 ? 4.680 3.294 -32.782 1.00 75.75 110 SER A O 1
#

Sequence (110 aa):
MKANRRFGLNKNTRAQVGIGTLIIFIAMVLVAAVAAAVLIQTSGTLQQKAQSTGKQATQEVSSNLMVKTIEGVRAKNSATNMSDTIDLLKLKVGLNVGSSPVDVNQVVVS

pLDDT: mean 86.48, std 10.24, range [48.84, 97.88]

Radius of gyration: 40.58 Å; chains: 1; bounding box: 88×25×120 Å

Organism: NCBI:txid487685

InterPro domains:
  IPR002774 Flagellin, archaeal-type [PF01917] (15-110)
  IPR002774 Flagellin, archaeal-type [PTHR35903] (9-109)
  IPR013373 Flagellin/pilin, N-terminal site, archaea [TIGR02537] (12-44)

Secondary structure (DSSP, 8-state):
------------HHHHHHHHHHHHHHHHHHHHHHHHHHHHHHHHHHHHHHHHHHHHHHHHHH--EEEEEEEEE--BSSSS-B-SS--EEEEEEEEPTTPPP--GGG----

Foldseek 3Di:
DDDDDDDDPDPPVVVVVVVVVVVVVVVVVVVVVVVVVVVVVVVVVVVVVVVVVVVVVVQVVQFDKDFPDKDFDFPCPDPPDTDPDGPDIDTDIDHDPPHDDDDPVPDDDD